Protein AF-A0A920RWA8-F1 (afdb_monomer_lite)

pLDDT: mean 94.15, std 7.79, range [49.19, 98.75]

Sequence (108 aa):
MDGMPIAYLTGYKEFWSLPLKVNQDTLIPRPETEHLVQQSLIKLDNLDKNYQILELGTGCGAVAVALAGERPKASIVATDVSVKALKIGKYNASKLHISNIQFVAVIG

Foldseek 3Di:
DPPDDVCQVVQWDQALNATAGAHPQFDHDDNVCNVVLVVVVVVVVPDDLDDEAEAEACQLVRSVLNNCVVNVSYAYEYEYQRPPSLVNVVVSCVVVVRDRYHYDYDDD

Structure (mmCIF, N/CA/C/O backbone):
data_AF-A0A920RWA8-F1
#
_entry.id   AF-A0A920RWA8-F1
#
loop_
_atom_site.group_PDB
_atom_site.id
_atom_site.type_symbol
_atom_site.label_atom_id
_atom_site.label_alt_id
_atom_site.label_comp_id
_atom_site.label_asym_id
_atom_site.label_entity_id
_atom_site.label_seq_id
_atom_site.pdbx_PDB_ins_code
_atom_site.Cartn_x
_atom_site.Cartn_y
_atom_site.Cartn_z
_atom_site.occupancy
_atom_site.B_iso_or_equiv
_atom_site.auth_seq_id
_atom_site.auth_comp_id
_atom_site.auth_asym_id
_atom_site.auth_atom_id
_atom_site.pdbx_PDB_model_num
ATOM 1 N N . MET A 1 1 ? 24.470 2.285 -21.194 1.00 49.19 1 MET A N 1
ATOM 2 C CA . MET A 1 1 ? 23.823 1.972 -19.905 1.00 49.19 1 MET A CA 1
ATOM 3 C C . MET A 1 1 ? 22.466 2.630 -19.957 1.00 49.19 1 MET A C 1
ATOM 5 O O . MET A 1 1 ? 22.382 3.838 -19.781 1.00 49.19 1 MET A O 1
ATOM 9 N N . ASP A 1 2 ? 21.453 1.871 -20.359 1.00 64.31 2 ASP A N 1
ATOM 10 C CA . ASP A 1 2 ? 20.102 2.392 -20.562 1.00 64.31 2 ASP A CA 1
ATOM 11 C C . ASP A 1 2 ? 19.573 2.960 -19.242 1.00 64.31 2 ASP A C 1
ATOM 13 O O . ASP A 1 2 ? 19.833 2.384 -18.186 1.00 64.31 2 ASP A O 1
ATOM 17 N N . GLY A 1 3 ? 18.878 4.101 -19.290 1.00 81.00 3 GLY A N 1
ATOM 18 C CA . GLY A 1 3 ? 18.375 4.865 -18.136 1.00 81.00 3 GLY A CA 1
ATOM 19 C C . GLY A 1 3 ? 17.275 4.163 -17.328 1.00 81.00 3 GLY A C 1
ATOM 20 O O . GLY A 1 3 ? 16.311 4.798 -16.902 1.00 81.00 3 GLY A O 1
ATOM 21 N N . MET A 1 4 ? 17.386 2.849 -17.145 1.00 82.06 4 MET A N 1
ATOM 22 C CA . MET A 1 4 ? 16.486 2.031 -16.357 1.00 82.06 4 MET A CA 1
ATOM 23 C C . MET A 1 4 ? 16.666 2.360 -14.868 1.00 82.06 4 MET A C 1
ATOM 25 O O . MET A 1 4 ? 17.782 2.283 -14.347 1.00 82.06 4 MET A O 1
ATOM 29 N N . PRO A 1 5 ? 15.583 2.708 -14.154 1.00 89.00 5 PRO A N 1
ATOM 30 C CA . PRO A 1 5 ? 15.659 2.968 -12.726 1.00 89.00 5 PRO A CA 1
ATOM 31 C C . PRO A 1 5 ? 16.207 1.771 -11.937 1.00 89.00 5 PRO A C 1
ATOM 33 O O . PRO A 1 5 ? 15.752 0.640 -12.118 1.00 89.00 5 PRO A O 1
ATOM 36 N N . ILE A 1 6 ? 17.108 2.036 -10.985 1.00 90.31 6 ILE A N 1
ATOM 37 C CA . ILE A 1 6 ? 17.732 1.011 -10.126 1.00 90.31 6 ILE A CA 1
ATOM 38 C C . ILE A 1 6 ? 16.683 0.150 -9.408 1.00 90.31 6 ILE A C 1
ATOM 40 O O . ILE A 1 6 ? 16.856 -1.059 -9.305 1.00 90.31 6 ILE A O 1
ATOM 44 N N . ALA A 1 7 ? 15.563 0.736 -8.974 1.00 91.00 7 ALA A N 1
ATOM 45 C CA . ALA A 1 7 ? 14.505 0.000 -8.278 1.00 91.00 7 ALA A CA 1
ATOM 46 C C . ALA A 1 7 ? 13.868 -1.112 -9.133 1.00 91.00 7 ALA A C 1
ATOM 48 O O . ALA A 1 7 ? 13.402 -2.111 -8.594 1.00 91.00 7 ALA A O 1
ATOM 49 N N . TYR A 1 8 ? 13.865 -0.982 -10.464 1.00 93.38 8 TYR A N 1
ATOM 50 C CA . TYR A 1 8 ? 13.413 -2.067 -11.338 1.00 93.38 8 TYR A CA 1
ATOM 51 C C . TYR A 1 8 ? 14.469 -3.157 -11.514 1.00 93.38 8 TYR A C 1
ATOM 53 O O . TYR A 1 8 ? 14.101 -4.304 -11.750 1.00 93.38 8 TYR A O 1
ATOM 61 N N . LEU A 1 9 ? 15.756 -2.826 -11.371 1.00 91.81 9 LEU A N 1
ATOM 62 C CA . LEU A 1 9 ? 16.839 -3.813 -11.368 1.00 91.81 9 LEU A CA 1
ATOM 63 C C . LEU A 1 9 ? 16.836 -4.625 -10.068 1.00 91.81 9 LEU A C 1
ATOM 65 O O . LEU A 1 9 ? 16.983 -5.843 -10.102 1.00 91.81 9 LEU A O 1
ATOM 69 N N . THR A 1 10 ? 16.626 -3.967 -8.924 1.00 94.56 10 THR A N 1
ATOM 70 C CA . THR A 1 10 ? 16.516 -4.636 -7.616 1.00 94.56 10 THR A CA 1
ATOM 71 C C . THR A 1 10 ? 15.152 -5.300 -7.412 1.00 94.56 10 THR A C 1
ATOM 73 O O . THR A 1 10 ? 15.025 -6.220 -6.607 1.00 94.56 10 THR A O 1
ATOM 76 N N . GLY A 1 11 ? 14.122 -4.837 -8.126 1.00 96.88 11 GLY A N 1
ATOM 77 C CA . GLY A 1 11 ? 12.742 -5.308 -8.020 1.00 96.88 11 GLY A CA 1
ATOM 78 C C . GLY A 1 11 ? 12.010 -4.834 -6.762 1.00 96.88 11 GLY A C 1
ATOM 79 O O . GLY A 1 11 ? 10.899 -5.306 -6.510 1.00 96.88 11 GLY A O 1
ATOM 80 N N . TYR A 1 12 ? 12.614 -3.936 -5.977 1.00 97.44 12 TYR A N 1
ATOM 81 C CA . TYR A 1 12 ? 12.068 -3.434 -4.718 1.00 97.44 12 TYR A CA 1
ATOM 82 C C . TYR A 1 12 ? 12.348 -1.945 -4.516 1.00 97.44 12 TYR A C 1
ATOM 84 O O . TYR A 1 12 ? 13.380 -1.415 -4.941 1.00 97.44 12 TYR A O 1
ATOM 92 N N . LYS A 1 13 ? 11.432 -1.288 -3.806 1.00 97.19 13 LYS A N 1
ATOM 93 C CA . LYS A 1 13 ? 11.543 0.090 -3.339 1.00 97.19 13 LYS A CA 1
ATOM 94 C C . LYS A 1 13 ? 10.995 0.177 -1.917 1.00 97.19 13 LYS A C 1
ATOM 96 O O . LYS A 1 13 ? 9.893 -0.289 -1.654 1.00 97.19 13 LYS A O 1
ATOM 101 N N . GLU A 1 14 ? 11.763 0.778 -1.017 1.00 97.31 14 GLU A N 1
ATOM 102 C CA . GLU A 1 14 ? 11.260 1.158 0.302 1.00 97.31 14 GLU A CA 1
ATOM 103 C C . GLU A 1 14 ? 10.328 2.372 0.179 1.00 97.31 14 GLU A C 1
ATOM 105 O O . GLU A 1 14 ? 10.645 3.327 -0.543 1.00 97.31 14 GLU A O 1
ATOM 110 N N . PHE A 1 15 ? 9.179 2.296 0.849 1.00 97.88 15 PHE A N 1
ATOM 111 C CA . PHE A 1 15 ? 8.178 3.356 0.958 1.00 97.88 15 PHE A CA 1
ATOM 112 C C . PHE A 1 15 ? 7.453 3.214 2.296 1.00 97.88 15 PHE A C 1
ATOM 114 O O . PHE A 1 15 ? 6.945 2.133 2.587 1.00 97.88 15 PHE A O 1
ATOM 121 N N . TRP A 1 16 ? 7.392 4.267 3.110 1.00 97.62 16 TRP A N 1
ATOM 122 C CA . TRP A 1 16 ? 6.785 4.226 4.450 1.00 97.62 16 TRP A CA 1
ATOM 123 C C . TRP A 1 16 ? 7.382 3.127 5.354 1.00 97.62 16 TRP A C 1
ATOM 125 O O . TRP A 1 16 ? 6.675 2.447 6.091 1.00 97.62 16 TRP A O 1
ATOM 135 N N . SER A 1 17 ? 8.699 2.902 5.262 1.00 96.00 17 SER A N 1
ATOM 136 C CA . SER A 1 17 ? 9.412 1.774 5.904 1.00 96.00 17 SER A CA 1
ATOM 137 C C . SER A 1 17 ? 8.941 0.374 5.467 1.00 96.00 17 SER A C 1
ATOM 139 O O . SER A 1 17 ? 9.294 -0.630 6.087 1.00 96.00 17 SER A O 1
ATOM 141 N N . LEU A 1 18 ? 8.153 0.281 4.390 1.00 97.62 18 LEU A N 1
ATOM 142 C CA . LEU A 1 18 ? 7.673 -0.972 3.816 1.00 97.62 18 LEU A CA 1
ATOM 143 C C . LEU A 1 18 ? 8.515 -1.346 2.587 1.00 97.62 18 LEU A C 1
ATOM 145 O O . LEU A 1 18 ? 8.630 -0.547 1.652 1.00 97.62 18 LEU A O 1
ATOM 149 N N . PRO A 1 19 ? 9.073 -2.567 2.523 1.00 97.69 19 PRO A N 1
ATOM 150 C CA . PRO A 1 19 ? 9.734 -3.059 1.322 1.00 97.69 19 PRO A CA 1
ATOM 151 C C . PRO A 1 19 ? 8.688 -3.486 0.285 1.00 97.69 19 PRO A C 1
ATOM 153 O O . PRO A 1 19 ? 8.108 -4.570 0.370 1.00 97.69 19 PRO A O 1
ATOM 156 N N . LEU A 1 20 ? 8.452 -2.648 -0.725 1.00 98.44 20 LEU A N 1
ATOM 157 C CA . LEU A 1 20 ? 7.474 -2.920 -1.777 1.00 98.44 20 LEU A CA 1
ATOM 158 C C . LEU A 1 20 ? 8.154 -3.479 -3.020 1.00 98.44 20 LEU A C 1
ATOM 160 O O . LEU A 1 20 ? 9.092 -2.885 -3.555 1.00 98.44 20 LEU A O 1
ATOM 164 N N . LYS A 1 21 ? 7.651 -4.607 -3.526 1.00 98.50 21 LYS A N 1
ATOM 165 C CA . LYS A 1 21 ? 8.006 -5.103 -4.853 1.00 98.50 21 LYS A CA 1
ATOM 166 C C . LYS A 1 21 ? 7.524 -4.107 -5.900 1.00 98.50 21 LYS A C 1
ATOM 168 O O . LYS A 1 21 ? 6.367 -3.686 -5.871 1.00 98.50 21 LYS A O 1
ATOM 173 N N . VAL A 1 22 ? 8.397 -3.795 -6.848 1.00 97.81 22 VAL A N 1
ATOM 174 C CA . VAL A 1 22 ? 8.105 -2.956 -8.012 1.00 97.81 22 VAL A CA 1
ATOM 175 C C . VAL A 1 22 ? 8.648 -3.619 -9.271 1.00 97.81 22 VAL A C 1
ATOM 177 O O . VAL A 1 22 ? 9.598 -4.404 -9.228 1.00 97.81 22 VAL A O 1
ATOM 180 N N . ASN A 1 23 ? 8.036 -3.324 -10.407 1.00 96.31 23 ASN A N 1
ATOM 181 C CA . ASN A 1 23 ? 8.531 -3.722 -11.720 1.00 96.31 23 ASN A CA 1
ATOM 182 C C . ASN A 1 23 ? 8.065 -2.711 -12.782 1.00 96.31 23 ASN A C 1
ATOM 184 O O . ASN A 1 23 ? 7.423 -1.713 -12.460 1.00 96.31 23 ASN A O 1
ATOM 188 N N . GLN A 1 24 ? 8.354 -2.999 -14.051 1.00 95.81 24 GLN A N 1
ATOM 189 C CA . GLN A 1 24 ? 7.976 -2.155 -15.189 1.00 95.81 24 GLN A CA 1
ATOM 190 C C . GLN A 1 24 ? 6.456 -1.957 -15.359 1.00 95.81 24 GLN A C 1
ATOM 192 O O . GLN A 1 24 ? 6.053 -1.054 -16.084 1.00 95.81 24 GLN A O 1
ATOM 197 N N . ASP A 1 25 ? 5.614 -2.759 -14.698 1.00 96.31 25 ASP A N 1
ATOM 198 C CA . ASP A 1 25 ? 4.153 -2.621 -14.747 1.00 96.31 25 ASP A CA 1
ATOM 199 C C . ASP A 1 25 ? 3.606 -1.635 -13.695 1.00 96.31 25 ASP A C 1
ATOM 201 O O . ASP A 1 25 ? 2.396 -1.420 -13.628 1.00 96.31 25 ASP A O 1
ATOM 205 N N . THR A 1 26 ? 4.470 -1.061 -12.852 1.00 96.06 26 THR A N 1
ATOM 206 C CA . THR A 1 26 ? 4.106 -0.159 -11.747 1.00 96.06 26 THR A CA 1
ATOM 207 C C . THR A 1 26 ? 4.960 1.097 -11.770 1.00 96.06 26 THR A C 1
ATOM 209 O O . THR A 1 26 ? 6.108 1.040 -12.192 1.00 96.06 26 THR A O 1
ATOM 212 N N . LEU A 1 27 ? 4.454 2.215 -11.248 1.00 94.06 27 LEU A N 1
ATOM 213 C CA . LEU A 1 27 ? 5.311 3.359 -10.936 1.00 94.06 27 LEU A CA 1
ATOM 214 C C . LEU A 1 27 ? 6.137 3.072 -9.677 1.00 94.06 27 LEU A C 1
ATOM 216 O O . LEU A 1 27 ? 5.636 2.488 -8.719 1.00 94.06 27 LEU A O 1
ATOM 220 N N . ILE A 1 28 ? 7.39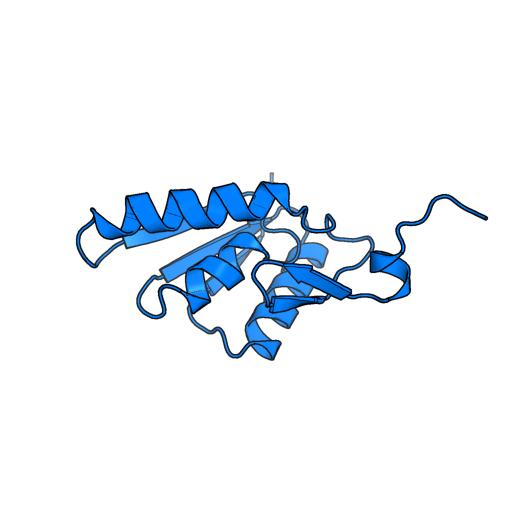7 3.515 -9.667 1.00 96.19 28 ILE A N 1
ATOM 221 C CA . ILE A 1 28 ? 8.244 3.471 -8.467 1.00 96.19 28 ILE A CA 1
ATOM 222 C C . ILE A 1 28 ? 7.713 4.508 -7.471 1.00 96.19 28 ILE A C 1
ATOM 224 O O . ILE A 1 28 ? 7.702 5.695 -7.819 1.00 96.19 28 ILE A O 1
ATOM 228 N N . PRO A 1 29 ? 7.330 4.102 -6.246 1.00 94.69 29 PRO A N 1
ATOM 229 C CA . PRO A 1 29 ? 6.904 5.030 -5.208 1.00 94.69 29 PRO A CA 1
ATOM 230 C C . PRO A 1 29 ? 7.967 6.092 -4.941 1.00 94.69 29 PRO A C 1
ATOM 232 O O . PRO A 1 29 ? 9.166 5.798 -4.836 1.00 94.69 29 PRO A O 1
ATOM 235 N N . ARG A 1 30 ? 7.518 7.342 -4.862 1.00 94.19 30 ARG A N 1
ATOM 236 C CA . ARG A 1 30 ? 8.371 8.506 -4.640 1.00 94.19 30 ARG A CA 1
ATOM 237 C C . ARG A 1 30 ? 8.326 8.898 -3.159 1.00 94.19 30 ARG A C 1
ATOM 239 O O . ARG A 1 30 ? 7.251 8.792 -2.570 1.00 94.19 30 ARG A O 1
ATOM 246 N N . PRO A 1 31 ? 9.439 9.357 -2.558 1.00 89.06 31 PRO 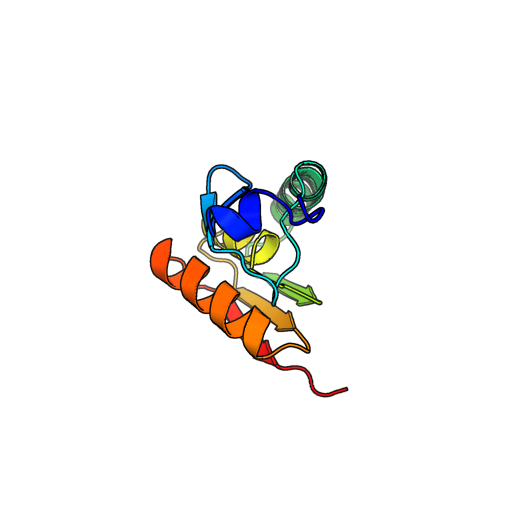A N 1
ATOM 247 C CA . PRO A 1 31 ? 9.438 9.826 -1.170 1.00 89.06 31 PRO A CA 1
ATOM 248 C C . PRO A 1 31 ? 8.389 10.914 -0.912 1.00 89.06 31 PRO A C 1
ATOM 250 O O . PRO A 1 31 ? 7.733 10.917 0.120 1.00 89.06 31 PRO A O 1
ATOM 253 N N . GLU A 1 32 ? 8.143 11.793 -1.883 1.00 88.88 32 GLU A N 1
ATOM 254 C CA . GLU A 1 32 ? 7.144 12.859 -1.770 1.00 88.88 32 GLU A CA 1
ATOM 255 C C . GLU A 1 32 ? 5.713 12.310 -1.610 1.00 88.88 32 GLU A C 1
ATOM 257 O O . GLU A 1 32 ? 4.863 12.955 -0.997 1.00 88.88 32 GLU A O 1
ATOM 262 N N . THR A 1 33 ? 5.439 11.096 -2.105 1.00 88.56 33 THR A N 1
ATOM 263 C CA . THR A 1 33 ? 4.139 10.423 -1.948 1.00 88.56 33 THR A CA 1
ATOM 264 C C . THR A 1 33 ? 3.880 9.990 -0.497 1.00 88.56 33 THR A C 1
ATOM 266 O O . THR A 1 33 ? 2.725 9.815 -0.114 1.00 88.56 33 THR A O 1
ATOM 269 N N . GLU A 1 34 ? 4.903 9.900 0.357 1.00 95.31 34 GLU A N 1
ATOM 270 C CA . GLU A 1 34 ? 4.720 9.650 1.796 1.00 95.31 34 GLU A CA 1
ATOM 271 C C . GLU A 1 34 ? 3.978 10.802 2.486 1.00 95.31 34 GLU A C 1
ATOM 273 O O . GLU A 1 34 ? 3.204 10.581 3.418 1.00 95.31 34 GLU A O 1
ATOM 278 N N . HIS A 1 35 ? 4.109 12.028 1.968 1.00 95.69 35 HIS A N 1
ATOM 279 C CA . HIS A 1 35 ? 3.345 13.164 2.474 1.00 95.69 35 HIS A CA 1
ATOM 280 C C . HIS A 1 35 ? 1.831 12.962 2.292 1.00 95.69 35 HIS A C 1
ATOM 282 O O . HIS A 1 35 ? 1.050 13.325 3.171 1.00 95.69 35 HIS A O 1
ATOM 288 N N . LEU A 1 36 ? 1.397 12.326 1.194 1.00 95.62 36 LEU A N 1
ATOM 289 C CA . LEU A 1 36 ? -0.015 11.993 0.977 1.00 95.62 36 LEU A CA 1
ATOM 290 C C . LEU A 1 36 ? -0.527 10.995 2.022 1.00 95.62 36 LEU A C 1
ATOM 292 O O . LEU A 1 36 ? -1.642 11.166 2.518 1.00 95.62 36 LEU A O 1
ATOM 296 N N . VAL A 1 37 ? 0.279 9.989 2.381 1.00 97.44 37 VAL A N 1
ATOM 297 C CA . VAL A 1 37 ? -0.054 9.038 3.456 1.00 97.44 37 VAL A CA 1
ATOM 298 C C . VAL A 1 37 ? -0.212 9.796 4.772 1.00 97.44 37 VAL A C 1
ATOM 300 O O . VAL A 1 37 ? -1.265 9.716 5.402 1.00 97.44 37 VAL A O 1
ATOM 303 N N . GLN A 1 38 ? 0.778 10.614 5.136 1.00 97.38 38 GLN A N 1
ATOM 304 C CA . GLN A 1 38 ? 0.761 11.391 6.375 1.00 97.38 38 GLN A CA 1
ATOM 305 C 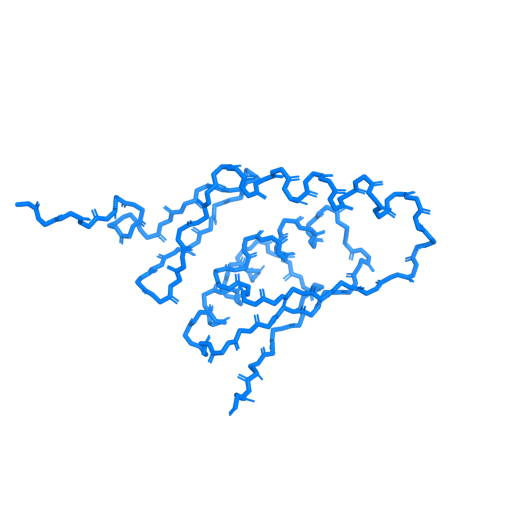C . GLN A 1 38 ? -0.472 12.305 6.480 1.00 97.38 38 GLN A C 1
ATOM 307 O O . GLN A 1 38 ? -1.174 12.289 7.491 1.00 97.38 38 GLN A O 1
ATOM 312 N N . GLN A 1 39 ? -0.767 13.087 5.437 1.00 96.88 39 GLN A N 1
ATOM 313 C CA . GLN A 1 39 ? -1.923 13.990 5.436 1.00 96.88 39 GLN A CA 1
ATOM 314 C C . GLN A 1 39 ? -3.252 13.230 5.461 1.00 96.88 39 GLN A C 1
ATOM 316 O O . GLN A 1 39 ? -4.205 13.675 6.104 1.00 96.88 39 GLN A O 1
ATOM 321 N N . SER A 1 40 ? -3.322 12.077 4.793 1.00 95.69 40 SER A N 1
ATOM 322 C CA . SER A 1 40 ? -4.492 11.199 4.854 1.00 95.69 40 SER A CA 1
ATOM 323 C C . SER A 1 40 ? -4.740 10.725 6.285 1.00 95.69 40 SER A C 1
ATOM 325 O O . SER A 1 40 ? -5.854 10.874 6.775 1.00 95.69 40 SER A O 1
ATOM 327 N N . LEU A 1 41 ? -3.712 10.250 6.995 1.00 95.75 41 LEU A N 1
ATOM 328 C CA . LEU A 1 41 ? -3.841 9.792 8.384 1.00 95.75 41 LEU A CA 1
ATOM 329 C C . LEU A 1 41 ? -4.336 10.899 9.325 1.00 95.75 41 LEU A C 1
ATOM 331 O O . LEU A 1 41 ? -5.276 10.667 10.081 1.00 95.75 41 LEU A O 1
ATOM 335 N N . ILE A 1 42 ? -3.789 12.116 9.209 1.00 95.56 42 ILE A N 1
ATOM 336 C CA . ILE A 1 42 ? -4.236 13.279 10.000 1.00 95.56 42 ILE A CA 1
ATOM 337 C C . ILE A 1 42 ? -5.726 13.566 9.765 1.00 95.56 42 ILE A C 1
ATOM 339 O O . ILE A 1 42 ? -6.469 13.860 10.701 1.00 95.56 42 ILE A O 1
ATOM 343 N N . LYS A 1 43 ? -6.193 13.484 8.514 1.00 93.06 43 LYS A N 1
ATOM 344 C CA . LYS A 1 43 ? -7.614 13.687 8.200 1.00 93.06 43 LYS A CA 1
ATOM 345 C C . LYS A 1 43 ? -8.485 12.562 8.752 1.00 93.06 43 LYS A C 1
ATOM 347 O O . LYS A 1 43 ? -9.549 12.848 9.292 1.00 93.06 43 LYS A O 1
ATOM 352 N N . LEU A 1 44 ? -8.032 11.314 8.645 1.00 91.81 44 LEU A N 1
ATOM 353 C CA . LEU A 1 44 ? -8.758 10.143 9.140 1.00 91.81 44 LEU A CA 1
ATOM 354 C C . LEU A 1 44 ? -8.908 10.144 10.668 1.00 91.81 44 LEU A C 1
ATOM 356 O O . LEU A 1 44 ? -9.923 9.662 11.160 1.00 91.81 44 LEU A O 1
ATOM 360 N N . ASP A 1 45 ? -7.954 10.709 11.413 1.00 89.62 45 ASP A N 1
ATOM 361 C CA . ASP A 1 45 ? -8.034 10.815 12.881 1.00 89.62 45 ASP A CA 1
ATOM 362 C C . ASP A 1 45 ? -9.166 11.732 13.367 1.00 89.62 45 ASP A C 1
ATOM 364 O O . ASP A 1 45 ? -9.603 11.620 14.511 1.00 89.62 45 ASP A O 1
ATOM 368 N N . ASN A 1 46 ? -9.674 12.601 12.490 1.00 86.56 46 ASN A N 1
ATOM 369 C CA . ASN A 1 46 ? -10.815 13.473 12.768 1.00 86.56 46 ASN A CA 1
ATOM 370 C C . ASN A 1 46 ? -12.163 12.864 12.342 1.00 86.56 46 ASN A C 1
ATOM 372 O O . ASN A 1 46 ? -13.199 13.503 12.520 1.00 86.56 46 ASN A O 1
ATOM 376 N N . LEU A 1 47 ? -12.166 11.664 11.751 1.00 85.94 47 LEU A N 1
ATOM 377 C CA . LEU A 1 47 ? -13.382 10.972 11.332 1.00 85.94 47 LEU A CA 1
ATOM 378 C C . LEU A 1 47 ? -13.823 9.947 12.379 1.00 85.94 47 LEU A C 1
ATOM 380 O O . LEU A 1 47 ? -13.013 9.364 13.103 1.00 85.94 47 LEU A O 1
ATOM 384 N N . ASP A 1 48 ? -15.123 9.656 12.395 1.00 78.88 48 ASP A N 1
ATOM 385 C CA . ASP A 1 48 ? -15.642 8.496 13.112 1.00 78.88 48 ASP A CA 1
ATOM 386 C C . ASP A 1 48 ? -14.998 7.205 12.595 1.00 78.88 48 ASP A C 1
ATOM 388 O O . ASP A 1 48 ? -14.644 7.084 11.426 1.00 78.88 48 ASP A O 1
ATOM 39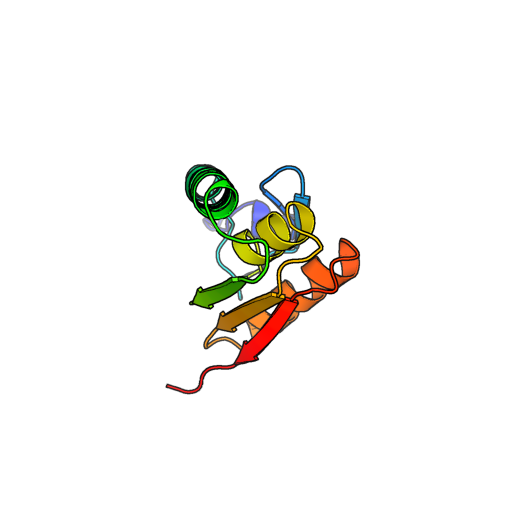2 N N . LYS A 1 49 ? -14.888 6.189 13.457 1.00 74.50 49 LYS A N 1
ATOM 393 C CA . LYS A 1 49 ? -14.128 4.949 13.189 1.00 74.50 49 LYS A CA 1
ATOM 394 C C . LYS A 1 49 ? -14.661 4.074 12.036 1.00 74.50 49 LYS A C 1
ATOM 396 O O . LYS A 1 49 ? -14.083 3.020 11.782 1.00 74.50 49 LYS A O 1
ATOM 401 N N . ASN A 1 50 ? -15.725 4.491 11.349 1.00 80.50 50 ASN A N 1
ATOM 402 C CA . ASN A 1 50 ? -16.342 3.787 10.228 1.00 80.50 50 ASN A CA 1
ATOM 403 C C . ASN A 1 50 ? -16.161 4.587 8.933 1.00 80.50 50 ASN A C 1
ATOM 405 O O . ASN A 1 50 ? -17.061 5.307 8.504 1.00 80.50 50 ASN A O 1
ATOM 409 N N . TYR A 1 51 ? -15.005 4.435 8.296 1.00 89.19 51 TYR A N 1
ATOM 410 C CA . TYR A 1 51 ? -14.736 4.999 6.976 1.00 89.19 51 TYR A CA 1
ATOM 411 C C . TYR A 1 51 ? -14.238 3.929 6.008 1.00 89.19 51 TYR A C 1
ATOM 413 O O . TYR A 1 51 ? -13.656 2.912 6.394 1.00 89.19 51 TYR A O 1
ATOM 421 N N . GLN A 1 52 ? -14.466 4.193 4.726 1.00 94.00 52 GLN A N 1
ATOM 422 C CA . GLN A 1 52 ? -13.923 3.424 3.617 1.00 94.00 52 GLN A CA 1
ATOM 423 C C . GLN A 1 52 ? -12.997 4.327 2.810 1.00 94.00 52 GLN A C 1
ATOM 425 O O . GLN A 1 52 ? -13.296 5.504 2.604 1.00 94.00 52 GLN A O 1
ATOM 430 N N . ILE A 1 53 ? -11.868 3.781 2.371 1.00 97.06 53 ILE A N 1
ATOM 431 C CA . ILE A 1 53 ? -10.862 4.512 1.598 1.00 97.06 53 ILE A CA 1
ATOM 432 C C . ILE A 1 53 ? -10.871 3.960 0.177 1.00 97.06 53 ILE A C 1
ATOM 434 O O . ILE A 1 53 ? -10.793 2.750 -0.012 1.00 97.06 53 ILE A O 1
ATOM 438 N N . LEU A 1 54 ? -10.941 4.841 -0.817 1.00 97.81 54 LEU A N 1
ATOM 439 C CA . LEU A 1 54 ? -10.764 4.495 -2.224 1.00 97.81 54 LEU A CA 1
ATOM 440 C C . LEU A 1 54 ? -9.440 5.077 -2.721 1.00 97.81 54 LEU A C 1
ATOM 442 O O . LEU A 1 54 ? -9.234 6.287 -2.643 1.00 97.81 54 LEU A O 1
ATOM 446 N N . GLU A 1 55 ? -8.571 4.231 -3.267 1.00 97.56 55 GLU A N 1
ATOM 447 C CA . GLU A 1 55 ? -7.384 4.656 -4.009 1.00 97.56 55 GLU A CA 1
ATOM 448 C C . GLU A 1 55 ? -7.592 4.425 -5.512 1.00 97.56 55 GLU A C 1
ATOM 450 O O . GLU A 1 55 ? -7.971 3.332 -5.949 1.00 97.56 55 GLU A O 1
ATOM 455 N N . LEU A 1 56 ? -7.326 5.461 -6.308 1.00 97.25 56 LEU A N 1
ATOM 456 C CA . LEU A 1 56 ? -7.373 5.428 -7.768 1.00 97.25 56 LEU A CA 1
ATOM 457 C C . LEU A 1 56 ? -5.950 5.365 -8.330 1.00 97.25 56 LEU A C 1
ATOM 459 O O . LEU A 1 56 ? -5.139 6.235 -8.026 1.00 97.25 56 LEU A O 1
ATOM 463 N N . GLY A 1 57 ? -5.656 4.365 -9.163 1.00 96.25 57 GLY A N 1
ATOM 464 C CA . GLY A 1 57 ? -4.318 4.170 -9.736 1.00 96.25 57 GLY A CA 1
ATOM 465 C C . GLY A 1 57 ? -3.297 3.666 -8.712 1.00 96.25 57 GLY A C 1
ATOM 466 O O . GLY A 1 57 ? -2.211 4.227 -8.593 1.00 96.25 57 GLY A O 1
ATOM 467 N N . THR A 1 58 ? -3.656 2.626 -7.954 1.00 97.69 58 THR A N 1
ATOM 468 C CA . THR A 1 58 ? -2.871 2.121 -6.812 1.00 97.69 58 THR A CA 1
ATOM 469 C C . THR A 1 58 ? -1.478 1.599 -7.193 1.00 97.69 58 THR A C 1
ATOM 471 O O . THR A 1 58 ? -0.580 1.531 -6.348 1.00 97.69 58 THR A O 1
ATOM 474 N N . GLY A 1 59 ? -1.245 1.219 -8.454 1.00 97.69 59 GLY A N 1
ATOM 475 C CA . GLY A 1 59 ? 0.062 0.751 -8.901 1.00 97.69 59 GLY A CA 1
ATOM 476 C C . GLY A 1 59 ? 0.544 -0.470 -8.105 1.00 97.69 59 GLY A C 1
ATOM 477 O O . GLY A 1 59 ? -0.124 -1.501 -8.034 1.00 97.69 59 GLY A O 1
ATOM 478 N N . CYS A 1 60 ? 1.716 -0.350 -7.472 1.00 98.06 60 CYS A N 1
ATOM 479 C CA . CYS A 1 60 ? 2.268 -1.383 -6.587 1.00 98.06 60 CYS A CA 1
ATOM 480 C C . CYS A 1 60 ? 1.612 -1.428 -5.191 1.00 98.06 60 CYS A C 1
ATOM 482 O O . CYS A 1 60 ? 2.086 -2.171 -4.329 1.00 98.06 60 CYS A O 1
ATOM 484 N N . GLY A 1 61 ? 0.562 -0.642 -4.946 1.00 98.12 61 GLY A N 1
ATOM 485 C CA . GLY A 1 61 ? -0.164 -0.594 -3.680 1.00 98.12 61 GLY A CA 1
ATOM 486 C C . GLY A 1 61 ? 0.462 0.303 -2.617 1.00 98.12 61 GLY A C 1
ATOM 487 O O . GLY A 1 61 ? 0.178 0.103 -1.447 1.00 98.12 61 GLY A O 1
ATOM 488 N N . ALA A 1 62 ? 1.341 1.244 -2.970 1.00 98.25 62 ALA A N 1
ATOM 489 C CA . ALA A 1 62 ? 2.152 1.958 -1.980 1.00 98.25 62 ALA A CA 1
ATOM 490 C C . ALA A 1 62 ? 1.320 2.703 -0.926 1.00 98.25 62 ALA A C 1
ATOM 492 O O . ALA A 1 62 ? 1.505 2.480 0.271 1.00 98.25 62 ALA A O 1
ATOM 493 N N . VAL A 1 63 ? 0.371 3.537 -1.361 1.00 98.31 63 VAL A N 1
ATOM 494 C CA . VAL A 1 63 ? -0.464 4.317 -0.441 1.00 98.31 63 VAL A CA 1
ATOM 495 C C . VAL A 1 63 ? -1.499 3.419 0.235 1.00 98.31 63 VAL A C 1
ATOM 497 O O . VAL A 1 63 ? -1.596 3.461 1.460 1.00 98.31 63 VAL A O 1
ATOM 500 N N . ALA A 1 64 ? -2.219 2.560 -0.504 1.00 98.44 64 ALA A N 1
ATOM 501 C CA . ALA A 1 64 ? -3.179 1.631 0.104 1.00 98.44 64 ALA A CA 1
ATOM 502 C C . ALA A 1 64 ? -2.549 0.727 1.170 1.00 98.44 64 ALA A C 1
ATOM 504 O O . ALA A 1 64 ? -3.126 0.577 2.242 1.00 98.44 64 ALA A O 1
ATOM 505 N N . VAL A 1 65 ? -1.378 0.137 0.916 1.00 98.50 65 VAL A N 1
ATOM 506 C CA . VAL A 1 65 ? -0.710 -0.756 1.878 1.00 98.50 65 VAL A CA 1
ATOM 507 C C . VAL A 1 65 ? -0.236 0.012 3.110 1.00 98.50 65 VAL A C 1
ATOM 509 O O . VAL A 1 65 ? -0.452 -0.467 4.223 1.00 98.50 65 VAL A O 1
ATOM 512 N N . ALA A 1 66 ? 0.332 1.211 2.941 1.00 98.44 66 ALA A N 1
ATOM 513 C CA . ALA A 1 66 ? 0.724 2.052 4.071 1.00 98.44 66 ALA A CA 1
ATOM 514 C C . ALA A 1 66 ? -0.488 2.430 4.942 1.00 98.44 66 ALA A C 1
ATOM 516 O O . ALA A 1 66 ? -0.486 2.195 6.150 1.00 98.44 66 ALA A O 1
ATOM 517 N N . LEU A 1 67 ? -1.568 2.930 4.329 1.00 97.88 67 LEU A N 1
ATOM 518 C CA . LEU A 1 67 ? -2.792 3.295 5.051 1.00 97.88 67 LEU A CA 1
ATOM 519 C C . LEU A 1 67 ? -3.452 2.092 5.731 1.00 97.88 67 LEU A C 1
ATOM 521 O O . LEU A 1 67 ? -3.944 2.214 6.852 1.00 97.88 67 LEU A O 1
ATOM 525 N N . ALA A 1 68 ? -3.454 0.930 5.081 1.00 97.75 68 ALA A N 1
ATOM 526 C CA . ALA A 1 68 ? -4.036 -0.286 5.630 1.00 97.75 68 ALA A CA 1
ATOM 527 C C . ALA A 1 68 ? -3.287 -0.794 6.869 1.00 97.75 68 ALA A C 1
ATOM 529 O O . ALA A 1 68 ? -3.934 -1.224 7.826 1.00 97.75 68 ALA A O 1
ATOM 530 N N . GLY A 1 69 ? -1.951 -0.709 6.870 1.00 97.31 69 GLY A N 1
ATOM 531 C CA . GLY A 1 69 ? -1.122 -1.057 8.027 1.00 97.31 69 GLY A CA 1
ATOM 532 C C . GLY A 1 69 ? -1.315 -0.098 9.203 1.00 97.31 69 GLY A C 1
ATOM 533 O O . GLY A 1 69 ? -1.462 -0.534 10.342 1.00 97.31 69 GLY A O 1
ATOM 534 N N . GLU A 1 70 ? -1.398 1.201 8.920 1.00 96.75 70 GLU A N 1
ATOM 535 C CA . GLU A 1 70 ? -1.623 2.249 9.925 1.00 96.75 70 GLU A CA 1
ATOM 536 C C . GLU A 1 70 ? -3.053 2.246 10.485 1.00 96.75 70 GLU A C 1
ATOM 538 O O . GLU A 1 70 ? -3.296 2.666 11.621 1.00 96.75 70 GLU A O 1
ATOM 543 N N . ARG A 1 71 ? -4.033 1.788 9.698 1.00 95.25 71 ARG A N 1
ATOM 544 C CA . ARG A 1 71 ? -5.443 1.690 10.097 1.00 95.25 71 ARG A CA 1
ATOM 545 C C . ARG A 1 71 ? -5.981 0.277 9.831 1.00 95.25 71 ARG A C 1
ATOM 547 O O . ARG A 1 71 ? -6.795 0.095 8.928 1.00 95.25 71 ARG A O 1
ATOM 554 N N . PRO A 1 72 ? -5.653 -0.721 10.678 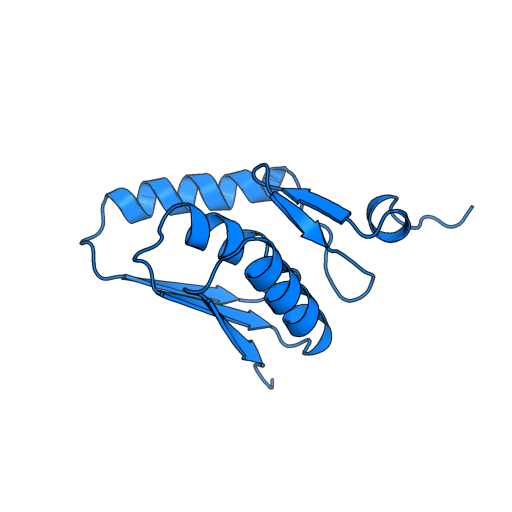1.00 93.69 72 PRO A N 1
ATOM 555 C CA . PRO A 1 72 ? -6.070 -2.118 10.476 1.00 93.69 72 PRO A CA 1
ATOM 556 C C . PRO A 1 72 ? -7.589 -2.350 10.459 1.00 93.69 72 PRO A C 1
ATOM 558 O O . PRO A 1 72 ? -8.058 -3.391 10.010 1.00 93.69 72 PRO A O 1
ATOM 561 N N . LYS A 1 73 ? -8.370 -1.395 10.984 1.00 91.88 73 LYS A N 1
ATOM 562 C CA . LYS A 1 73 ? -9.842 -1.430 10.981 1.00 91.88 73 LYS A CA 1
ATOM 563 C C . LYS A 1 73 ? -10.466 -0.761 9.754 1.00 91.88 73 LYS A C 1
ATOM 565 O O . LYS A 1 73 ? -11.665 -0.912 9.546 1.00 91.88 73 LYS A O 1
ATOM 570 N N . ALA A 1 74 ? -9.689 -0.012 8.975 1.00 92.94 74 ALA A N 1
ATOM 571 C CA . ALA A 1 74 ? -10.179 0.621 7.760 1.00 92.94 74 ALA A CA 1
ATOM 572 C C . ALA A 1 74 ? -10.418 -0.433 6.679 1.00 92.94 74 ALA A C 1
ATOM 574 O O . ALA A 1 74 ? -9.649 -1.387 6.565 1.00 92.94 74 ALA A O 1
ATOM 575 N N . SER A 1 75 ? -11.445 -0.228 5.859 1.00 95.50 75 SER A N 1
ATOM 576 C CA . SER A 1 75 ? -11.636 -0.981 4.621 1.00 95.50 75 SER A CA 1
ATOM 577 C C . SER A 1 75 ? -11.146 -0.133 3.454 1.00 95.50 75 SER A C 1
ATOM 579 O O . SER A 1 75 ? -11.592 1.005 3.286 1.00 95.50 75 SER A O 1
ATOM 581 N N . ILE A 1 76 ? -10.210 -0.671 2.673 1.00 98.19 76 ILE A N 1
ATOM 582 C CA . ILE A 1 76 ? -9.629 0.031 1.528 1.00 98.19 76 ILE A CA 1
ATOM 583 C C . ILE A 1 76 ? -10.016 -0.681 0.236 1.00 98.19 76 ILE A C 1
ATOM 585 O O . ILE A 1 76 ? -9.854 -1.894 0.117 1.00 98.19 76 ILE A O 1
ATOM 589 N N . VAL A 1 77 ? -10.479 0.076 -0.753 1.00 98.62 77 VAL A N 1
ATOM 590 C CA . VAL A 1 77 ? -10.609 -0.365 -2.141 1.00 98.62 77 VAL A CA 1
ATOM 591 C C . VAL A 1 77 ? -9.497 0.298 -2.942 1.00 98.62 77 VAL A C 1
ATOM 593 O O . VAL A 1 77 ? -9.412 1.519 -3.013 1.00 98.62 77 VAL A O 1
ATOM 596 N N . ALA A 1 78 ? -8.631 -0.508 -3.541 1.00 98.50 78 ALA A N 1
ATOM 597 C CA . ALA A 1 78 ? -7.498 -0.053 -4.329 1.00 98.50 78 ALA A CA 1
ATOM 598 C C . ALA A 1 78 ? -7.729 -0.418 -5.798 1.00 98.50 78 ALA A C 1
ATOM 600 O O . ALA A 1 78 ? -7.876 -1.595 -6.141 1.00 98.50 78 ALA A O 1
ATOM 601 N N . THR A 1 79 ? -7.801 0.588 -6.665 1.00 98.50 79 THR A N 1
ATOM 602 C CA . THR A 1 79 ? -8.173 0.405 -8.071 1.00 98.50 79 THR A CA 1
ATOM 603 C C . THR A 1 79 ? -7.034 0.736 -9.014 1.00 98.50 79 THR A C 1
ATOM 605 O O . THR A 1 79 ? -6.221 1.613 -8.738 1.00 98.50 79 THR A O 1
ATOM 608 N N . ASP A 1 80 ? -6.975 0.038 -10.142 1.00 98.12 80 ASP A N 1
ATOM 609 C CA . ASP A 1 80 ? -6.071 0.361 -11.244 1.00 98.12 80 ASP A CA 1
ATOM 610 C C . ASP A 1 80 ? -6.665 -0.153 -12.560 1.00 98.12 80 ASP A C 1
ATOM 612 O O . ASP A 1 80 ? -7.397 -1.148 -12.574 1.00 98.12 80 ASP A O 1
ATOM 616 N N . VAL A 1 81 ? -6.327 0.500 -13.669 1.00 97.38 81 VAL A N 1
ATOM 617 C CA . VAL A 1 81 ? -6.643 0.004 -15.020 1.00 97.38 81 VAL A CA 1
ATOM 618 C C . VAL A 1 81 ? -5.723 -1.159 -15.403 1.00 97.38 81 VAL A C 1
ATOM 620 O O . VAL A 1 81 ? -6.092 -2.050 -16.170 1.00 97.38 81 VAL A O 1
ATOM 623 N N . SER A 1 82 ? -4.509 -1.188 -14.844 1.00 97.38 82 SER A N 1
ATOM 624 C CA . SER A 1 82 ? -3.515 -2.220 -15.103 1.00 97.38 82 SER A CA 1
ATOM 625 C C . SER A 1 82 ? -3.719 -3.419 -14.180 1.00 97.38 82 SER A C 1
ATOM 627 O O . SER A 1 82 ? -3.317 -3.437 -13.015 1.00 97.38 82 SER A O 1
ATOM 629 N N . VAL A 1 83 ? -4.247 -4.510 -14.739 1.00 97.56 83 VAL A N 1
ATOM 630 C CA . VAL A 1 83 ? -4.324 -5.805 -14.037 1.00 97.56 83 VAL A CA 1
ATOM 631 C C . VAL A 1 83 ? -2.938 -6.287 -13.58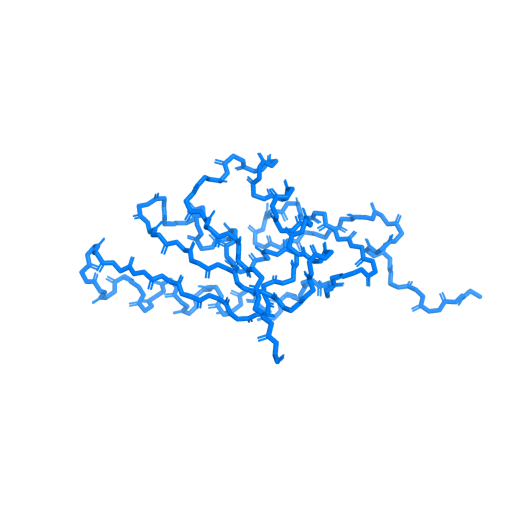8 1.00 97.56 83 VAL A C 1
ATOM 633 O O . VAL A 1 83 ? -2.815 -6.965 -12.566 1.00 97.56 83 VAL A O 1
ATOM 636 N N . LYS A 1 84 ? -1.878 -5.943 -14.331 1.00 98.06 84 LYS A N 1
ATOM 637 C CA . LYS A 1 84 ? -0.501 -6.290 -13.960 1.00 98.06 84 LYS A CA 1
ATOM 638 C C . LYS A 1 84 ? -0.043 -5.521 -12.719 1.00 98.06 84 LYS A C 1
ATOM 640 O O . LYS A 1 84 ? 0.499 -6.149 -11.813 1.00 98.06 84 LYS A O 1
ATOM 645 N N . ALA A 1 85 ? -0.350 -4.226 -12.627 1.00 98.19 85 ALA A N 1
ATOM 646 C CA . ALA A 1 85 ? -0.083 -3.433 -11.430 1.00 98.19 85 ALA A CA 1
ATOM 647 C C . ALA A 1 85 ? -0.825 -4.002 -10.211 1.00 98.19 85 ALA A C 1
ATOM 649 O O . ALA A 1 85 ? -0.206 -4.293 -9.189 1.00 98.19 85 ALA A O 1
ATOM 650 N N . LEU A 1 86 ? -2.117 -4.322 -10.363 1.00 98.44 86 LEU A N 1
ATOM 651 C CA . LEU A 1 86 ? -2.914 -4.934 -9.292 1.00 98.44 86 LEU A CA 1
ATOM 652 C C . LEU A 1 86 ? -2.336 -6.260 -8.787 1.00 98.44 86 LEU A C 1
ATOM 654 O O . LEU A 1 86 ? -2.457 -6.564 -7.602 1.00 98.44 86 LEU A O 1
ATOM 658 N N . LYS A 1 87 ? -1.699 -7.068 -9.646 1.00 98.56 87 LYS A N 1
ATOM 659 C CA . LYS A 1 87 ? -1.002 -8.289 -9.202 1.00 98.56 87 LYS A CA 1
ATOM 660 C C . LYS A 1 87 ? 0.181 -7.963 -8.288 1.00 98.56 87 LYS A C 1
ATOM 662 O O . LYS A 1 87 ? 0.380 -8.670 -7.301 1.00 98.56 87 LYS A O 1
ATOM 667 N N . ILE A 1 88 ? 0.931 -6.901 -8.584 1.00 98.62 88 ILE A N 1
ATOM 668 C CA . ILE A 1 88 ? 2.031 -6.430 -7.732 1.00 98.62 88 ILE A CA 1
ATOM 669 C C . ILE A 1 88 ? 1.492 -5.858 -6.415 1.00 98.62 88 ILE A C 1
ATOM 671 O O . ILE A 1 88 ? 1.982 -6.244 -5.355 1.00 98.62 88 ILE A O 1
ATOM 675 N N . GLY A 1 89 ? 0.439 -5.035 -6.456 1.00 98.56 89 GLY A N 1
ATOM 676 C CA . GLY A 1 89 ? -0.236 -4.535 -5.252 1.00 98.56 89 GLY A CA 1
ATOM 677 C C . GLY A 1 89 ? -0.724 -5.657 -4.329 1.00 98.56 89 GLY A C 1
ATOM 678 O O . GLY A 1 89 ? -0.395 -5.674 -3.142 1.00 98.56 89 GLY A O 1
ATOM 679 N N . LYS A 1 90 ? -1.414 -6.663 -4.887 1.00 98.75 90 LYS A N 1
ATOM 680 C CA . LYS A 1 90 ? -1.853 -7.863 -4.148 1.00 98.75 90 LYS A CA 1
ATOM 681 C C . LYS A 1 90 ? -0.683 -8.636 -3.540 1.00 98.75 90 LYS A C 1
ATOM 683 O O . LYS A 1 90 ? -0.775 -9.084 -2.399 1.00 98.75 90 LYS A O 1
ATOM 688 N N . TYR A 1 91 ? 0.410 -8.797 -4.289 1.00 98.75 91 TYR A N 1
ATOM 689 C CA . TYR A 1 91 ? 1.619 -9.447 -3.784 1.00 98.75 91 TYR A CA 1
ATOM 690 C C . TYR A 1 91 ? 2.194 -8.693 -2.580 1.00 98.75 91 TYR A C 1
ATOM 692 O O . TYR A 1 91 ? 2.485 -9.320 -1.562 1.00 98.75 91 TYR A O 1
ATOM 700 N N . ASN A 1 92 ? 2.319 -7.366 -2.668 1.00 98.75 92 ASN A N 1
ATOM 701 C CA . ASN A 1 92 ? 2.862 -6.542 -1.587 1.00 98.75 92 ASN A CA 1
ATOM 702 C C . ASN A 1 92 ? 1.994 -6.606 -0.330 1.00 98.75 92 ASN A C 1
ATOM 704 O O . ASN A 1 92 ? 2.519 -6.878 0.748 1.00 98.75 92 ASN A O 1
ATOM 708 N N . ALA A 1 93 ? 0.674 -6.456 -0.473 1.00 98.69 93 ALA A N 1
ATOM 709 C CA . ALA A 1 93 ? -0.254 -6.595 0.647 1.00 98.69 93 ALA A CA 1
ATOM 710 C C . ALA A 1 93 ? -0.119 -7.973 1.322 1.00 98.69 93 ALA A C 1
ATOM 712 O O . ALA A 1 93 ? 0.047 -8.059 2.537 1.00 98.69 93 ALA A O 1
ATOM 713 N N . SER A 1 94 ? -0.082 -9.052 0.530 1.00 98.62 94 SER A N 1
ATOM 714 C CA . SER A 1 94 ? 0.086 -10.414 1.048 1.00 98.62 94 SER A CA 1
ATOM 715 C C . SER A 1 94 ? 1.420 -10.615 1.775 1.00 98.62 94 SER A C 1
ATOM 717 O O . SER A 1 94 ? 1.437 -11.224 2.844 1.00 98.62 94 SER A O 1
ATOM 719 N N . LYS A 1 95 ? 2.532 -10.102 1.231 1.00 98.62 95 LYS A N 1
ATOM 720 C CA . LYS A 1 95 ? 3.862 -10.220 1.854 1.00 98.62 95 LYS A CA 1
ATOM 721 C C . LYS A 1 95 ? 4.002 -9.435 3.151 1.00 98.62 95 LYS A C 1
ATOM 723 O O . LYS A 1 95 ? 4.785 -9.844 4.000 1.00 98.62 95 LYS A O 1
ATOM 728 N N . LEU A 1 96 ? 3.244 -8.355 3.298 1.00 98.44 96 LEU A N 1
ATOM 729 C CA . LEU A 1 96 ? 3.233 -7.505 4.489 1.00 98.44 96 LEU A CA 1
ATOM 730 C C . LEU A 1 96 ? 2.099 -7.863 5.462 1.00 98.44 96 LEU A C 1
ATOM 732 O O . LEU A 1 96 ? 1.853 -7.126 6.409 1.00 98.44 96 LEU A O 1
ATOM 736 N N . HIS A 1 97 ? 1.419 -8.996 5.247 1.00 98.25 97 HIS A N 1
ATOM 737 C CA . HIS A 1 97 ? 0.310 -9.479 6.079 1.00 98.25 97 HIS A CA 1
ATOM 738 C C . HIS A 1 97 ? -0.864 -8.492 6.205 1.00 98.25 97 HIS A C 1
ATOM 740 O O . HIS A 1 97 ? -1.582 -8.481 7.203 1.00 98.25 97 HIS A O 1
ATOM 746 N N . ILE A 1 98 ? -1.094 -7.698 5.159 1.00 98.50 98 ILE A N 1
ATOM 747 C CA . ILE A 1 98 ? -2.202 -6.753 5.058 1.00 98.50 98 ILE A CA 1
ATOM 748 C C . ILE A 1 98 ? -3.381 -7.420 4.344 1.00 98.50 98 ILE A C 1
ATOM 750 O O . ILE A 1 98 ? -3.265 -7.857 3.197 1.00 98.50 98 ILE A O 1
ATOM 754 N N . SER A 1 99 ? -4.527 -7.493 5.022 1.00 97.94 99 SER A N 1
ATOM 755 C CA . SER A 1 99 ? -5.730 -8.197 4.546 1.00 97.94 99 SER A CA 1
ATOM 756 C C . SER A 1 99 ? -6.953 -7.296 4.359 1.00 97.94 99 SER A C 1
ATOM 758 O O . SER A 1 99 ? -7.949 -7.725 3.782 1.00 97.94 99 SER A O 1
ATOM 760 N N . ASN A 1 100 ? -6.884 -6.040 4.794 1.00 97.62 100 ASN A N 1
ATOM 761 C CA . ASN A 1 100 ? -7.980 -5.072 4.754 1.00 97.62 100 ASN A CA 1
ATOM 762 C C . ASN A 1 100 ? -7.996 -4.206 3.475 1.00 97.62 100 ASN A C 1
ATOM 764 O O . ASN A 1 100 ? -8.479 -3.073 3.491 1.00 97.62 100 ASN A O 1
ATOM 768 N N . ILE A 1 101 ? -7.499 -4.754 2.357 1.00 98.62 101 ILE A N 1
ATOM 769 C CA . ILE A 1 101 ? -7.509 -4.114 1.034 1.00 98.62 101 ILE A CA 1
ATOM 770 C C . ILE A 1 101 ? -8.203 -5.017 0.013 1.00 98.62 101 ILE A C 1
ATOM 772 O O . ILE A 1 101 ? -7.809 -6.166 -0.198 1.00 98.62 101 ILE A O 1
ATOM 776 N N . GLN A 1 102 ? -9.181 -4.466 -0.698 1.00 98.50 102 GLN A N 1
ATOM 777 C CA . GLN A 1 102 ? -9.777 -5.065 -1.881 1.00 98.50 102 GLN A CA 1
ATOM 778 C C . GLN A 1 102 ? -9.194 -4.422 -3.144 1.00 98.50 102 GLN A C 1
ATOM 780 O O . GLN A 1 102 ? -9.382 -3.238 -3.398 1.00 98.50 102 GLN A O 1
ATOM 785 N N . PHE A 1 103 ? -8.517 -5.218 -3.970 1.00 98.44 103 PHE A N 1
ATOM 786 C CA . PHE A 1 103 ? -7.953 -4.759 -5.241 1.00 98.44 103 PHE A CA 1
ATOM 787 C C . PHE A 1 103 ? -8.919 -5.015 -6.402 1.00 98.44 103 PHE A C 1
ATOM 789 O O . PHE A 1 103 ? -9.246 -6.177 -6.681 1.00 98.44 103 PHE A O 1
ATOM 796 N N . VAL A 1 104 ? -9.325 -3.956 -7.103 1.00 98.12 104 VAL A N 1
ATOM 797 C CA . VAL A 1 104 ? -10.362 -3.992 -8.149 1.00 98.12 104 VAL A CA 1
ATOM 798 C C . VAL A 1 104 ? -9.825 -3.413 -9.459 1.00 98.12 104 VAL A C 1
ATOM 800 O O . VAL A 1 104 ? -9.243 -2.335 -9.478 1.00 98.12 104 VAL A O 1
ATOM 803 N N . ALA A 1 105 ? -10.020 -4.130 -10.566 1.00 96.81 105 ALA A N 1
ATOM 804 C CA . ALA A 1 105 ? -9.712 -3.604 -11.893 1.00 96.81 105 ALA A CA 1
ATOM 805 C C . ALA A 1 105 ? -10.847 -2.698 -12.367 1.00 96.81 105 ALA A C 1
ATOM 807 O O . ALA A 1 105 ? -12.010 -3.101 -12.310 1.00 96.81 105 ALA A O 1
ATOM 808 N N . VAL A 1 106 ? -10.508 -1.505 -12.847 1.00 91.62 106 VAL A N 1
ATOM 809 C CA . VAL A 1 106 ? -11.468 -0.597 -13.486 1.00 91.62 106 VAL A CA 1
ATOM 810 C C . VAL A 1 106 ? -11.269 -0.650 -14.997 1.00 91.62 106 VAL A C 1
ATOM 812 O O . VAL A 1 106 ? -10.159 -0.466 -15.492 1.00 91.62 106 VAL A O 1
ATOM 815 N N . ILE A 1 107 ? -12.338 -0.975 -15.724 1.00 81.81 107 ILE A N 1
ATOM 816 C CA . ILE A 1 107 ? -12.354 -0.981 -17.189 1.00 81.81 107 ILE A CA 1
ATOM 817 C C . ILE A 1 107 ? -12.845 0.407 -17.605 1.00 81.81 107 ILE A C 1
ATOM 819 O O . ILE A 1 107 ? -13.922 0.816 -17.171 1.00 81.81 107 ILE A O 1
ATOM 823 N N . GLY A 1 108 ? -12.006 1.139 -18.338 1.00 61.44 108 GLY A N 1
ATOM 824 C CA . GLY A 1 108 ? -12.357 2.437 -18.921 1.00 61.44 108 GLY A CA 1
ATOM 825 C C . GLY A 1 108 ? -13.206 2.304 -20.173 1.00 61.44 108 GLY A C 1
ATOM 826 O O . GLY A 1 108 ? -13.173 1.216 -20.793 1.00 61.44 108 GLY A O 1
#

Radius of gyration: 13.78 Å; chains: 1; bounding box: 40×24×34 Å

Secondary structure (DSSP, 8-state):
-----HHHHHSEEEETTEEEE--TTSPPPPTTHHHHHHHHHHHHTTS-S--EEEEES-TTTHHHHHHHHH-TT-EEEEEES-HHHHHHHHHHHHHTT--SEEEEEPP-